Protein AF-A0A960CXG2-F1 (afdb_monomer)

Solvent-accessible surface area (backbone atoms only — not comparable to full-atom values): 5298 Å² total; per-residue (Å²): 124,94,73,61,53,52,24,39,37,68,43,85,90,79,70,53,66,51,73,48,43,56,77,92,48,61,66,68,48,49,54,52,45,53,51,26,51,50,32,56,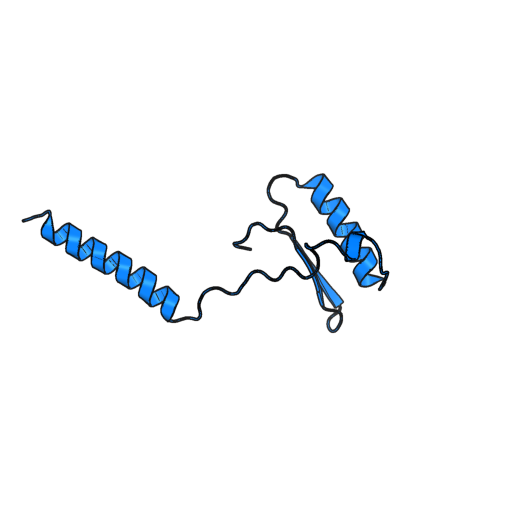74,69,72,45,91,44,77,66,57,69,38,84,37,49,67,54,71,77,78,77,72,72,64,83,62,57,54,58,50,52,55,54,48,52,57,48,52,50,55,52,52,56,60,65,74,75,112

Structure (mmCIF, N/CA/C/O backbone):
data_AF-A0A960CXG2-F1
#
_entry.id   AF-A0A960CXG2-F1
#
loop_
_atom_site.group_PDB
_atom_site.id
_atom_site.type_symbol
_atom_site.label_atom_id
_atom_site.label_alt_id
_atom_site.label_comp_id
_atom_site.label_asym_id
_atom_site.label_entity_id
_atom_site.label_seq_id
_atom_site.pdbx_PDB_ins_code
_atom_site.Cartn_x
_atom_site.Cartn_y
_atom_site.Cartn_z
_atom_site.occupancy
_atom_site.B_iso_or_equiv
_atom_site.auth_seq_id
_atom_site.auth_comp_id
_atom_site.auth_asym_id
_atom_site.auth_atom_id
_atom_site.pdbx_PDB_model_num
ATOM 1 N N . PRO A 1 1 ? 4.166 -4.011 -8.501 1.00 49.78 1 PRO A N 1
ATOM 2 C CA . PRO A 1 1 ? 3.898 -2.559 -8.329 1.00 49.78 1 PRO A CA 1
ATOM 3 C C . PRO A 1 1 ? 4.848 -1.729 -9.210 1.00 49.78 1 PRO A C 1
ATOM 5 O O . PRO A 1 1 ? 6.062 -1.860 -9.076 1.00 49.78 1 PRO A O 1
ATOM 8 N N . ARG A 1 2 ? 4.319 -0.987 -10.194 1.00 54.03 2 ARG A N 1
ATOM 9 C CA . ARG A 1 2 ? 5.131 -0.287 -11.218 1.00 54.03 2 ARG A CA 1
ATOM 10 C C . ARG A 1 2 ? 5.557 1.127 -10.791 1.00 54.03 2 ARG A C 1
ATOM 12 O O . ARG A 1 2 ? 6.394 1.742 -11.438 1.00 54.03 2 ARG A O 1
ATOM 19 N N . ASP A 1 3 ? 5.002 1.601 -9.689 1.00 53.47 3 ASP A N 1
ATOM 20 C CA . ASP A 1 3 ? 5.286 2.855 -8.994 1.00 53.47 3 ASP A CA 1
ATOM 21 C C . ASP A 1 3 ? 6.409 2.746 -7.957 1.00 53.47 3 ASP A C 1
ATOM 23 O O . ASP A 1 3 ? 6.786 3.770 -7.392 1.00 53.47 3 ASP A O 1
ATOM 27 N N . TRP A 1 4 ? 6.933 1.538 -7.688 1.00 50.78 4 TRP A N 1
ATOM 28 C CA . TRP A 1 4 ? 7.970 1.288 -6.667 1.00 50.78 4 TRP A CA 1
ATOM 29 C C . TRP A 1 4 ? 7.647 1.943 -5.313 1.00 50.78 4 TRP A C 1
ATOM 31 O O . TRP A 1 4 ? 8.537 2.231 -4.515 1.00 50.78 4 TRP A O 1
ATOM 41 N N . SER A 1 5 ? 6.362 2.212 -5.085 1.00 53.53 5 SER A N 1
ATOM 42 C CA . SER A 1 5 ? 5.887 3.012 -3.976 1.00 53.53 5 SER A CA 1
ATOM 43 C C . SER A 1 5 ? 5.535 2.059 -2.853 1.00 53.53 5 SER A C 1
ATOM 45 O O . SER A 1 5 ? 4.783 1.100 -3.031 1.00 53.53 5 SER A O 1
ATOM 47 N N . ALA A 1 6 ? 6.146 2.310 -1.702 1.00 57.78 6 ALA A N 1
ATOM 48 C CA . ALA A 1 6 ? 5.799 1.682 -0.445 1.00 57.78 6 ALA A CA 1
ATOM 49 C C . ALA A 1 6 ? 4.294 1.851 -0.201 1.00 57.78 6 ALA A C 1
ATOM 51 O O . ALA A 1 6 ? 3.812 2.981 -0.167 1.00 57.78 6 ALA A O 1
ATOM 52 N N . GLY A 1 7 ? 3.570 0.746 -0.043 1.00 66.12 7 GLY A N 1
ATOM 53 C CA . GLY A 1 7 ? 2.132 0.759 0.199 1.00 66.12 7 GLY A CA 1
ATOM 54 C C . GLY A 1 7 ? 1.761 -0.214 1.306 1.00 66.12 7 GLY A C 1
ATOM 55 O O . GLY A 1 7 ? 2.265 -1.337 1.333 1.00 66.12 7 GLY A O 1
ATOM 56 N N . VAL A 1 8 ? 0.902 0.225 2.226 1.00 68.81 8 VAL A N 1
ATOM 57 C CA . VAL A 1 8 ? 0.195 -0.656 3.166 1.00 68.81 8 VAL A CA 1
ATOM 58 C C . VAL A 1 8 ? -1.289 -0.504 2.891 1.00 68.81 8 VAL A C 1
ATOM 60 O O . VAL A 1 8 ? -1.827 0.597 2.985 1.00 68.81 8 VAL A O 1
ATOM 63 N N . ASN A 1 9 ? -1.956 -1.594 2.554 1.00 70.88 9 ASN A N 1
ATOM 64 C CA . ASN A 1 9 ? -3.386 -1.599 2.307 1.00 70.88 9 ASN A CA 1
ATOM 65 C C . ASN A 1 9 ? -4.041 -2.699 3.140 1.00 70.88 9 ASN A C 1
ATOM 67 O O . ASN A 1 9 ? -3.453 -3.758 3.347 1.00 70.88 9 ASN A O 1
ATOM 71 N N . LEU A 1 10 ? -5.239 -2.434 3.646 1.00 71.44 10 LEU A N 1
ATOM 72 C CA . LEU A 1 10 ? -6.047 -3.394 4.385 1.00 71.44 10 LEU A CA 1
ATOM 73 C C . LEU A 1 10 ? -7.466 -3.278 3.855 1.00 71.44 10 LEU A C 1
ATOM 75 O O . LEU A 1 10 ? -8.071 -2.214 3.965 1.00 71.44 10 LEU A O 1
ATOM 79 N N . ASP A 1 11 ? -7.997 -4.368 3.318 1.00 75.00 11 ASP A N 1
ATOM 80 C CA . ASP A 1 11 ? -9.412 -4.462 3.000 1.00 75.00 11 ASP A CA 1
ATOM 81 C C . ASP A 1 11 ? -10.185 -4.840 4.280 1.00 75.00 11 ASP A C 1
ATOM 83 O O . ASP A 1 11 ? -10.064 -5.970 4.764 1.00 75.00 11 ASP A O 1
ATOM 87 N N . PRO A 1 12 ? -10.986 -3.926 4.861 1.00 69.31 12 PRO A N 1
ATOM 88 C CA . PRO A 1 12 ? -11.718 -4.195 6.093 1.00 69.31 12 PRO A CA 1
ATOM 89 C C . PRO A 1 12 ? -12.891 -5.167 5.906 1.00 69.31 12 PRO A C 1
ATOM 91 O O . PRO A 1 12 ? -13.388 -5.689 6.904 1.00 69.31 12 PRO A O 1
ATOM 94 N N . ALA A 1 13 ? -13.355 -5.403 4.672 1.00 71.88 13 ALA A N 1
ATOM 95 C CA . ALA A 1 13 ? -14.451 -6.328 4.392 1.00 71.88 13 ALA A CA 1
ATOM 96 C C . ALA A 1 13 ? -13.968 -7.784 4.339 1.00 71.88 13 ALA A C 1
ATOM 98 O O . ALA A 1 13 ? -14.684 -8.683 4.778 1.00 71.88 13 ALA A O 1
ATOM 99 N N . THR A 1 14 ? -12.752 -8.015 3.836 1.00 75.25 14 THR A N 1
ATOM 100 C CA . THR A 1 14 ? -12.153 -9.357 3.726 1.00 75.25 14 THR A CA 1
ATOM 101 C C . THR A 1 14 ? -11.113 -9.656 4.807 1.00 75.25 14 THR A C 1
ATOM 103 O O . THR A 1 14 ? -10.797 -10.820 5.046 1.00 75.25 14 THR A O 1
ATOM 106 N N . GLY A 1 15 ? -10.582 -8.629 5.478 1.00 71.00 15 GLY A N 1
ATOM 107 C CA . GLY A 1 15 ? -9.492 -8.746 6.451 1.00 71.00 15 GLY A CA 1
ATOM 108 C C . GLY A 1 15 ? -8.119 -8.989 5.817 1.00 71.00 15 GLY A C 1
ATOM 109 O O . GLY A 1 15 ? -7.159 -9.274 6.534 1.00 71.00 15 GLY A O 1
ATOM 110 N N . LEU A 1 16 ? -8.010 -8.897 4.489 1.00 69.62 16 LEU A N 1
ATOM 111 C CA . LEU A 1 16 ? -6.763 -9.112 3.765 1.00 69.62 16 LEU A CA 1
ATOM 112 C C . LEU A 1 16 ? -5.939 -7.825 3.735 1.00 69.62 16 LEU A C 1
ATOM 114 O O . LEU A 1 16 ? -6.421 -6.773 3.318 1.00 69.62 16 LEU A O 1
ATOM 118 N N . GLY A 1 17 ? -4.686 -7.923 4.178 1.00 72.12 17 GLY A N 1
ATOM 119 C CA . GLY A 1 17 ? -3.727 -6.826 4.158 1.00 72.12 17 GLY A CA 1
ATOM 120 C C . GLY A 1 17 ? -2.540 -7.119 3.250 1.00 72.12 17 GLY A C 1
ATOM 121 O O . GLY A 1 17 ? -2.003 -8.226 3.263 1.00 72.12 17 GLY A O 1
ATOM 122 N N . GLU A 1 18 ? -2.103 -6.117 2.494 1.00 70.06 18 GLU A N 1
ATOM 123 C CA . GLU A 1 18 ? -0.872 -6.145 1.708 1.00 70.06 18 GLU A CA 1
ATOM 124 C C . GLU A 1 18 ? 0.085 -5.052 2.195 1.00 70.06 18 GLU A C 1
ATOM 126 O O . GLU A 1 18 ? -0.308 -3.915 2.450 1.00 70.06 18 GLU A O 1
ATOM 131 N N . ALA A 1 19 ? 1.358 -5.405 2.341 1.00 71.88 19 ALA A N 1
ATOM 132 C CA . ALA A 1 19 ? 2.434 -4.481 2.671 1.00 71.88 19 ALA A CA 1
ATOM 133 C C . ALA A 1 19 ? 3.618 -4.796 1.753 1.00 71.88 19 ALA A C 1
ATOM 135 O O . ALA A 1 19 ? 4.176 -5.893 1.809 1.00 71.88 1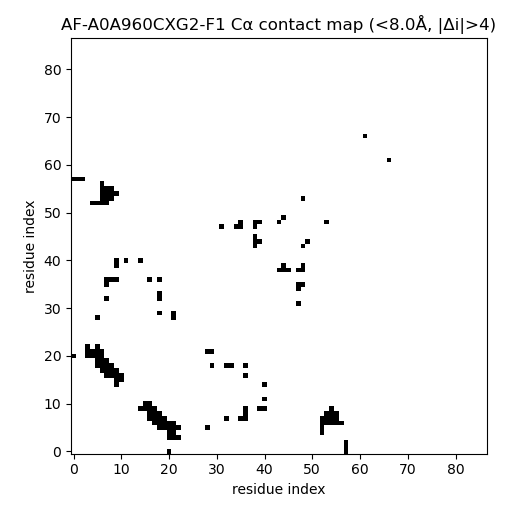9 ALA A O 1
ATOM 136 N N . GLY A 1 20 ? 3.981 -3.869 0.868 1.00 67.69 20 GLY A N 1
ATOM 137 C CA . GLY A 1 20 ? 4.984 -4.137 -0.162 1.00 67.69 20 GLY A CA 1
ATOM 138 C C . GLY A 1 20 ? 5.494 -2.890 -0.877 1.00 67.69 20 GLY A C 1
ATOM 139 O O . GLY A 1 20 ? 5.082 -1.770 -0.594 1.00 67.69 20 GLY A O 1
ATOM 140 N N . GLY A 1 21 ? 6.433 -3.085 -1.807 1.00 63.25 21 GLY A N 1
ATOM 141 C CA . GLY A 1 21 ? 7.012 -1.994 -2.605 1.00 63.25 21 GLY A CA 1
ATOM 142 C C . GLY A 1 21 ? 8.210 -1.275 -1.971 1.00 63.25 21 GLY A C 1
ATOM 143 O O . GLY A 1 21 ? 8.719 -0.331 -2.562 1.00 63.25 21 GLY A O 1
ATOM 144 N N . TYR A 1 22 ? 8.713 -1.721 -0.813 1.00 67.94 22 TYR A N 1
ATOM 145 C CA . TYR A 1 22 ? 9.859 -1.106 -0.120 1.00 67.94 22 TYR A CA 1
ATOM 146 C C . TYR A 1 22 ? 11.210 -1.450 -0.782 1.00 67.94 22 TYR A C 1
ATOM 148 O O . TYR A 1 22 ? 12.010 -2.221 -0.248 1.00 67.94 22 TYR A O 1
ATOM 156 N N . VAL A 1 23 ? 11.485 -0.913 -1.969 1.00 54.44 23 VAL A N 1
ATOM 157 C CA . VAL A 1 23 ? 12.732 -1.208 -2.692 1.00 54.44 23 VAL A CA 1
ATOM 158 C C . VAL A 1 23 ? 13.878 -0.334 -2.170 1.00 54.44 23 VAL A C 1
ATOM 160 O O . VAL A 1 23 ? 13.813 0.890 -2.199 1.00 54.44 23 VAL A O 1
ATOM 163 N N . GLY A 1 24 ? 14.931 -0.977 -1.651 1.00 56.53 24 GLY A N 1
ATOM 164 C CA . GLY A 1 24 ? 16.183 -0.331 -1.222 1.00 56.53 24 GLY A CA 1
ATOM 165 C C . GLY A 1 24 ? 16.305 0.042 0.267 1.00 56.53 24 GLY A C 1
ATOM 166 O O . GLY A 1 24 ? 17.403 0.372 0.695 1.00 56.53 24 GLY A O 1
ATOM 167 N N . HIS A 1 25 ? 15.238 -0.055 1.075 1.00 58.16 25 HIS A N 1
ATOM 168 C CA . HIS A 1 25 ? 15.229 0.306 2.514 1.00 58.16 25 HIS A CA 1
ATOM 169 C C . HIS A 1 25 ? 14.546 -0.776 3.385 1.00 58.16 25 HIS A C 1
ATOM 171 O O . HIS A 1 25 ? 13.677 -0.497 4.212 1.00 58.16 25 HIS A O 1
ATOM 177 N N . GLY A 1 26 ? 14.911 -2.043 3.160 1.00 61.69 26 GLY A N 1
ATOM 178 C CA . GLY A 1 26 ? 14.090 -3.215 3.497 1.00 61.69 26 GLY A CA 1
ATOM 179 C C . GLY A 1 26 ? 13.742 -3.443 4.975 1.00 61.69 26 GLY A C 1
ATOM 180 O O . GLY A 1 26 ? 12.652 -3.925 5.252 1.00 61.69 26 GLY A O 1
ATOM 181 N N . VAL A 1 27 ? 14.594 -3.093 5.942 1.00 73.00 27 VAL A N 1
ATOM 182 C CA . VAL A 1 27 ? 14.323 -3.398 7.368 1.00 73.00 27 VA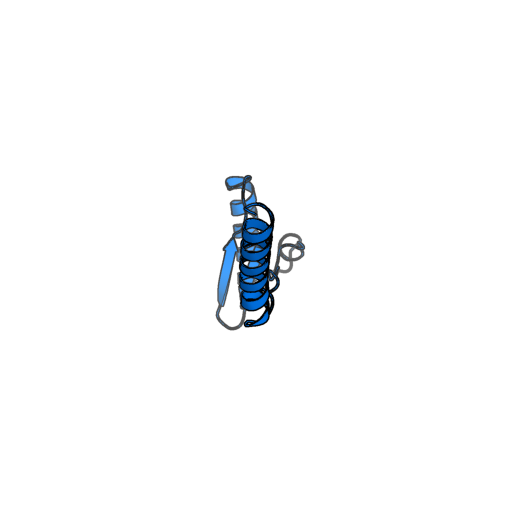L A CA 1
ATOM 183 C C . VAL A 1 27 ? 13.483 -2.329 8.064 1.00 73.00 27 VAL A C 1
ATOM 185 O O . VAL A 1 27 ? 12.469 -2.643 8.688 1.00 73.00 27 VAL A O 1
ATOM 188 N N . THR A 1 28 ? 13.854 -1.058 7.921 1.00 75.81 28 THR A N 1
ATOM 189 C CA . THR A 1 28 ? 13.134 0.051 8.562 1.00 75.81 28 THR A CA 1
ATOM 190 C C . THR A 1 28 ? 11.729 0.202 7.989 1.00 75.81 28 THR A C 1
ATOM 192 O O . THR A 1 28 ? 10.771 0.351 8.749 1.00 75.81 28 THR A O 1
ATOM 195 N N . ALA A 1 29 ? 11.591 0.101 6.664 1.00 70.06 29 ALA A N 1
ATOM 196 C CA . ALA A 1 29 ? 10.303 0.231 5.995 1.00 70.06 29 ALA A CA 1
ATOM 197 C C . ALA A 1 29 ? 9.359 -0.936 6.329 1.00 70.06 29 ALA A C 1
ATOM 199 O O . ALA A 1 29 ? 8.192 -0.698 6.622 1.00 70.06 29 ALA A O 1
ATOM 200 N N . THR A 1 30 ? 9.870 -2.171 6.398 1.00 72.62 30 THR A N 1
ATOM 201 C CA . THR A 1 30 ? 9.065 -3.345 6.786 1.00 72.62 30 THR A CA 1
ATOM 202 C C . THR A 1 30 ? 8.598 -3.268 8.243 1.00 72.62 30 THR A C 1
ATOM 204 O O . THR A 1 30 ? 7.441 -3.566 8.528 1.00 72.62 30 THR A O 1
ATOM 207 N N . ASN A 1 31 ? 9.447 -2.819 9.177 1.00 81.50 31 ASN A N 1
ATOM 208 C CA . ASN A 1 31 ? 9.039 -2.627 10.577 1.00 8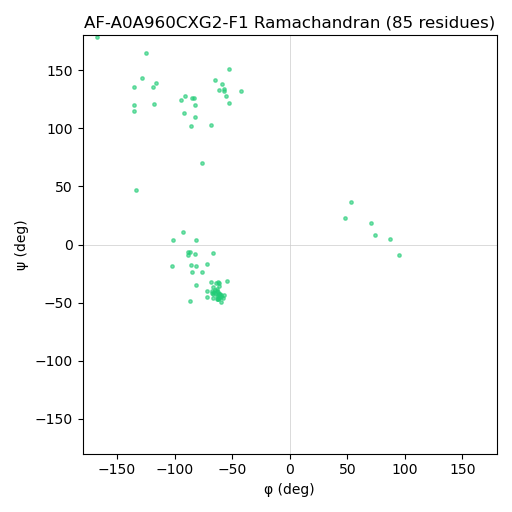1.50 31 ASN A CA 1
ATOM 209 C C . ASN A 1 31 ? 7.951 -1.550 10.715 1.00 81.50 31 ASN A C 1
ATOM 211 O O . ASN A 1 31 ? 6.969 -1.743 11.431 1.00 81.50 31 ASN A O 1
ATOM 215 N N . LEU A 1 32 ? 8.113 -0.421 10.024 1.00 81.81 32 LEU A N 1
ATOM 216 C CA . LEU A 1 32 ? 7.129 0.657 10.044 1.00 81.81 32 LEU A CA 1
ATOM 217 C C . LEU A 1 32 ? 5.802 0.204 9.407 1.00 81.81 32 LEU A C 1
ATOM 219 O O . LEU A 1 32 ? 4.745 0.414 9.995 1.00 81.81 32 LEU A O 1
ATOM 223 N N . ALA A 1 33 ? 5.862 -0.525 8.291 1.00 78.31 33 ALA A N 1
ATOM 224 C CA . ALA A 1 33 ? 4.698 -1.114 7.639 1.00 78.31 33 ALA A CA 1
ATOM 225 C C . ALA A 1 33 ? 3.951 -2.124 8.521 1.00 78.31 33 ALA A C 1
ATOM 227 O O . ALA A 1 33 ? 2.726 -2.089 8.587 1.00 78.31 33 ALA A O 1
ATOM 228 N N . GLY A 1 34 ? 4.671 -2.991 9.241 1.00 78.38 34 GLY A N 1
ATOM 229 C CA . GLY A 1 34 ? 4.066 -3.949 10.168 1.00 78.38 34 GLY A CA 1
ATOM 230 C C . GLY A 1 34 ? 3.327 -3.270 11.324 1.00 78.38 34 GLY A C 1
ATOM 231 O O . GLY A 1 34 ? 2.236 -3.701 11.705 1.00 78.38 34 GLY A O 1
ATOM 232 N N . ARG A 1 35 ? 3.874 -2.164 11.848 1.00 83.56 35 ARG A N 1
ATOM 233 C CA . ARG A 1 35 ? 3.205 -1.342 12.872 1.00 83.56 35 ARG A CA 1
ATOM 234 C C . ARG A 1 35 ? 1.956 -0.666 12.316 1.00 83.56 35 ARG A C 1
ATOM 236 O O . ARG A 1 35 ? 0.902 -0.765 12.934 1.00 83.56 35 ARG A O 1
ATOM 243 N N . THR A 1 36 ? 2.050 -0.072 11.127 1.00 82.12 36 THR A N 1
ATOM 244 C CA . THR A 1 36 ? 0.896 0.513 10.433 1.00 82.12 36 THR A CA 1
ATOM 245 C C . THR A 1 36 ? -0.199 -0.527 10.187 1.00 82.12 36 THR A C 1
ATOM 247 O O . THR A 1 36 ? -1.355 -0.271 10.502 1.00 82.12 36 THR A O 1
ATOM 250 N N . LEU A 1 37 ? 0.145 -1.723 9.694 1.00 79.81 37 LEU A N 1
ATOM 251 C CA 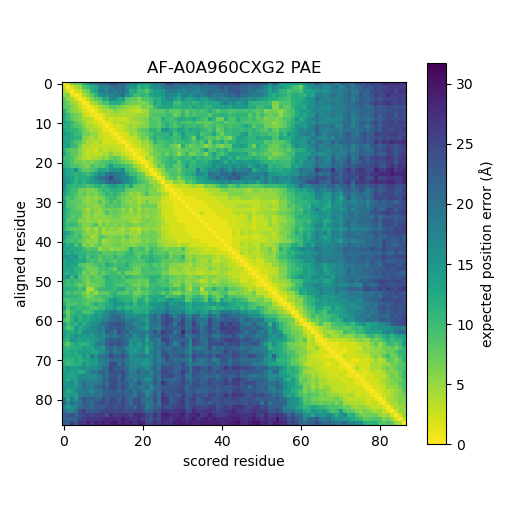. LEU A 1 37 ? -0.823 -2.795 9.450 1.00 79.81 37 LEU A CA 1
ATOM 252 C C . LEU A 1 37 ? -1.490 -3.269 10.748 1.00 79.81 37 LEU A C 1
ATOM 254 O O . LEU A 1 37 ? -2.696 -3.492 10.773 1.00 79.81 37 LEU A O 1
ATOM 258 N N . THR A 1 38 ? -0.726 -3.375 11.835 1.00 83.50 38 THR A N 1
ATOM 259 C CA . THR A 1 38 ? -1.263 -3.729 13.156 1.00 83.50 38 THR A CA 1
ATOM 260 C C . THR A 1 38 ? -2.279 -2.692 13.636 1.00 83.50 38 THR A C 1
ATOM 262 O O . THR A 1 38 ? -3.360 -3.062 14.093 1.00 83.50 38 THR A O 1
ATOM 265 N N . ASP A 1 39 ? -1.972 -1.400 13.500 1.00 83.31 39 ASP A N 1
ATOM 266 C CA . ASP A 1 39 ? -2.896 -0.329 13.877 1.00 83.31 39 ASP A CA 1
ATOM 267 C C . ASP A 1 39 ? -4.158 -0.325 13.002 1.00 83.31 39 ASP A C 1
ATOM 269 O O . ASP A 1 39 ? -5.260 -0.179 13.532 1.00 83.31 39 ASP A O 1
ATOM 273 N N . LEU A 1 40 ? -4.026 -0.583 11.696 1.00 79.12 40 LEU A N 1
ATOM 274 C CA . LEU A 1 40 ? -5.165 -0.727 10.783 1.00 79.12 40 LEU A CA 1
ATOM 275 C C . LEU A 1 40 ? -6.063 -1.914 11.167 1.00 79.12 40 LEU A C 1
ATOM 277 O O . LEU A 1 40 ? -7.280 -1.752 11.268 1.00 79.12 40 LEU A O 1
ATOM 281 N N . VAL A 1 41 ? -5.479 -3.085 11.451 1.00 79.81 41 VAL A N 1
ATOM 282 C CA . VAL A 1 41 ? -6.217 -4.289 11.879 1.00 79.81 41 VAL A CA 1
ATOM 283 C C . VAL A 1 41 ? -6.946 -4.049 13.202 1.00 79.81 41 VAL A C 1
ATOM 285 O O . VAL A 1 41 ? -8.098 -4.448 13.367 1.00 79.81 41 VAL A O 1
ATOM 288 N N . LEU A 1 42 ? -6.302 -3.352 14.140 1.00 84.62 42 LEU A N 1
ATOM 289 C CA . LEU A 1 42 ? -6.878 -3.013 15.442 1.00 84.62 42 LEU A CA 1
ATOM 290 C C . LEU A 1 42 ? -7.801 -1.782 15.401 1.00 84.62 42 LEU A C 1
ATOM 292 O O . LEU A 1 42 ? -8.287 -1.367 16.454 1.00 84.62 42 LEU A O 1
ATOM 296 N N . LYS A 1 43 ? -8.056 -1.206 14.215 1.00 78.44 43 LYS A N 1
ATOM 297 C CA . LYS A 1 43 ? -8.880 -0.002 14.000 1.00 78.44 43 LYS A CA 1
ATOM 298 C C . LYS A 1 43 ? -8.436 1.191 14.856 1.00 78.44 43 LYS A C 1
ATOM 300 O O . LYS A 1 43 ? -9.259 1.965 15.346 1.00 78.44 43 LYS A O 1
ATOM 305 N N . ARG A 1 44 ? -7.127 1.333 15.061 1.00 80.31 44 ARG A N 1
ATOM 306 C CA . ARG A 1 44 ? -6.525 2.439 15.808 1.00 80.31 44 ARG A CA 1
ATOM 307 C C . ARG A 1 44 ? -6.192 3.571 14.850 1.00 80.31 44 ARG A C 1
ATOM 309 O O . ARG A 1 44 ? -5.507 3.361 13.859 1.00 80.31 44 ARG A O 1
ATOM 316 N N . SER A 1 45 ? -6.647 4.777 15.175 1.00 76.06 45 SER A N 1
ATOM 317 C CA . SER A 1 45 ? -6.252 5.988 14.456 1.00 76.06 45 SER A CA 1
ATOM 318 C C . SER A 1 45 ? -4.945 6.510 15.046 1.00 76.06 45 SER A C 1
ATOM 320 O O . SER A 1 45 ? -4.948 7.118 16.116 1.00 76.06 45 SER A O 1
ATOM 322 N N . THR A 1 46 ? -3.829 6.256 14.369 1.00 81.69 46 THR A N 1
ATOM 323 C CA . THR A 1 46 ? -2.488 6.717 14.767 1.00 81.69 46 THR A CA 1
ATOM 324 C C . THR A 1 46 ? -1.828 7.511 13.643 1.00 81.69 46 THR A C 1
ATOM 326 O O . THR A 1 46 ? -2.240 7.429 12.482 1.00 81.69 46 THR A O 1
ATOM 329 N N . GLU A 1 47 ? -0.763 8.252 13.957 1.00 77.44 47 GLU A N 1
ATOM 330 C CA . GLU A 1 47 ? 0.043 8.958 12.947 1.00 77.44 47 GLU A CA 1
ATOM 331 C C . GLU A 1 47 ? 0.540 8.009 11.845 1.00 77.44 47 GLU A C 1
ATOM 333 O O . GLU A 1 47 ? 0.621 8.394 10.683 1.00 77.44 47 GLU A O 1
ATOM 338 N N . LEU A 1 48 ? 0.778 6.737 12.184 1.00 76.06 48 LEU A N 1
ATOM 339 C CA . LEU A 1 48 ? 1.208 5.699 11.248 1.00 76.06 48 LEU A CA 1
ATOM 340 C C . LEU A 1 48 ? 0.127 5.308 10.236 1.00 76.06 48 LEU A C 1
ATOM 342 O O . LEU A 1 48 ? 0.461 4.948 9.106 1.00 76.06 48 LEU A O 1
ATOM 346 N N . THR A 1 49 ? -1.146 5.374 10.633 1.00 74.06 49 THR A N 1
ATOM 347 C CA . THR A 1 49 ? -2.301 5.121 9.755 1.00 74.06 49 THR A CA 1
ATOM 348 C C . THR A 1 49 ? -2.679 6.327 8.895 1.00 74.06 49 THR A C 1
ATOM 350 O O . THR A 1 49 ? -3.337 6.158 7.875 1.00 74.06 49 THR A O 1
ATOM 353 N N . ALA A 1 50 ? -2.228 7.530 9.273 1.00 76.06 50 ALA A N 1
ATOM 354 C CA . ALA A 1 50 ? -2.442 8.771 8.525 1.00 76.06 50 ALA A CA 1
ATOM 355 C C . ALA A 1 50 ? -1.371 9.028 7.448 1.00 76.06 50 ALA A C 1
ATOM 357 O O . ALA A 1 50 ? -1.476 9.984 6.678 1.00 76.06 50 ALA A O 1
ATOM 358 N N . LEU A 1 51 ? -0.323 8.200 7.396 1.00 77.38 51 LEU A N 1
ATOM 359 C CA . LEU A 1 51 ? 0.751 8.344 6.421 1.00 77.38 51 LEU A CA 1
ATOM 360 C C . LEU A 1 51 ? 0.232 8.122 4.984 1.00 77.38 51 LEU A C 1
ATOM 362 O O . LEU A 1 51 ? -0.535 7.190 4.744 1.00 77.38 51 LEU A O 1
ATOM 366 N N . PRO A 1 52 ? 0.715 8.901 3.995 1.00 67.69 52 PRO A N 1
ATOM 367 C CA . PRO A 1 52 ? 0.204 8.900 2.615 1.00 67.69 52 PRO A CA 1
ATOM 368 C C . PRO A 1 52 ? 0.451 7.594 1.841 1.00 67.69 52 PRO A C 1
ATOM 370 O O . PRO A 1 52 ? -0.038 7.423 0.728 1.00 67.69 52 PRO A O 1
ATOM 373 N N . TRP A 1 53 ? 1.221 6.675 2.420 1.00 69.38 53 TRP A N 1
ATOM 374 C CA . TRP A 1 53 ? 1.459 5.334 1.896 1.00 69.38 53 TRP A CA 1
ATOM 375 C C . TRP A 1 53 ? 0.346 4.323 2.243 1.00 69.38 53 TRP A C 1
ATOM 377 O O . TRP A 1 53 ? 0.360 3.195 1.748 1.00 69.38 53 TRP A O 1
ATOM 387 N N . VAL A 1 54 ? -0.612 4.700 3.104 1.00 67.56 54 VAL A N 1
ATOM 388 C CA . VAL A 1 54 ? -1.737 3.852 3.508 1.00 67.56 54 VAL A CA 1
ATOM 389 C C . VAL A 1 54 ? -2.827 3.971 2.452 1.00 67.56 54 VAL A C 1
ATOM 391 O O . VAL A 1 54 ? -3.236 5.077 2.110 1.00 67.56 54 VAL A O 1
ATOM 394 N N . GLY A 1 55 ? -3.288 2.840 1.916 1.00 63.69 55 GLY A N 1
ATOM 395 C CA . GLY A 1 55 ? -4.296 2.814 0.851 1.00 63.69 55 GLY A CA 1
ATOM 396 C C . GLY A 1 55 ? -3.776 3.309 -0.504 1.00 63.69 55 GLY A C 1
ATOM 397 O O . GLY A 1 55 ? -4.567 3.678 -1.374 1.00 63.69 55 GLY A O 1
ATOM 398 N N . HIS A 1 56 ? -2.452 3.342 -0.700 1.00 67.44 56 HIS A N 1
ATOM 399 C CA . HIS A 1 56 ? -1.876 3.699 -1.990 1.00 67.44 56 HIS A CA 1
ATOM 400 C C . HIS A 1 56 ? -2.180 2.613 -3.026 1.00 67.44 56 HIS A C 1
ATOM 402 O O . HIS A 1 56 ? -1.541 1.563 -3.067 1.00 67.44 56 HIS A O 1
ATOM 408 N N . HIS A 1 57 ? -3.153 2.888 -3.888 1.00 59.16 57 HIS A N 1
ATOM 409 C CA . HIS A 1 57 ? -3.434 2.066 -5.051 1.00 59.16 57 HIS A CA 1
ATOM 410 C C . HIS A 1 57 ? -2.655 2.588 -6.256 1.00 59.16 57 HIS A C 1
ATOM 412 O O . HIS A 1 57 ? -2.943 3.665 -6.785 1.00 59.16 57 HIS A O 1
ATOM 418 N N . SER A 1 58 ? -1.692 1.789 -6.718 1.00 56.75 58 SER A N 1
ATOM 419 C CA . SER A 1 58 ? -1.045 2.006 -8.010 1.00 56.75 58 SER A CA 1
ATOM 420 C C . SER A 1 58 ? -2.108 2.063 -9.103 1.00 56.75 58 SER A C 1
ATOM 422 O O . SER A 1 58 ? -2.946 1.160 -9.197 1.00 56.75 58 SER A O 1
ATOM 424 N N . LYS A 1 59 ? -2.101 3.110 -9.936 1.00 57.38 59 LYS A N 1
ATOM 425 C CA . LYS A 1 59 ? -3.063 3.218 -11.041 1.00 57.38 59 LYS A CA 1
ATOM 426 C C . LYS A 1 59 ? -2.951 1.993 -11.949 1.00 57.38 59 LYS A C 1
ATOM 428 O O . LYS A 1 59 ? -1.855 1.615 -12.367 1.00 57.38 59 LYS A O 1
ATOM 433 N N . THR A 1 60 ? -4.094 1.394 -12.278 1.00 60.06 60 THR A N 1
ATOM 434 C CA . THR A 1 60 ? -4.167 0.318 -13.267 1.00 60.06 60 THR 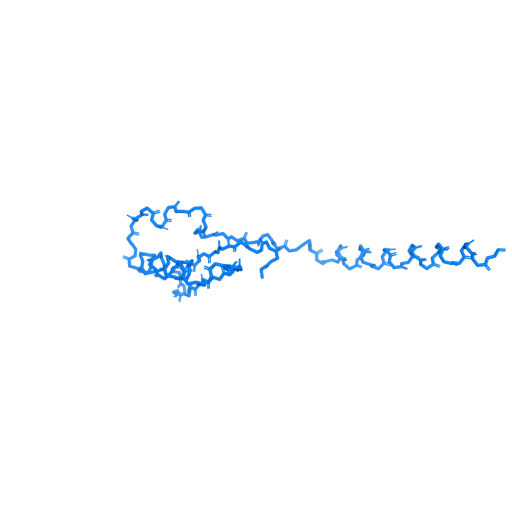A CA 1
ATOM 435 C C . THR A 1 60 ? -3.637 0.831 -14.605 1.00 60.06 60 THR A C 1
ATOM 437 O O . THR A 1 60 ? -3.899 1.968 -14.998 1.00 60.06 60 THR A O 1
ATOM 440 N N . TRP A 1 61 ? -2.852 -0.007 -15.278 1.00 59.84 61 TRP A N 1
ATOM 441 C CA . TRP A 1 61 ? -2.319 0.254 -16.614 1.00 59.84 61 TRP A CA 1
ATOM 442 C C . TRP A 1 61 ? -3.455 0.637 -17.580 1.00 59.84 61 TRP A C 1
ATOM 444 O O . TRP A 1 61 ? -4.586 0.190 -17.384 1.00 59.84 61 TRP A O 1
ATOM 454 N N . GLU A 1 62 ? -3.167 1.447 -18.608 1.00 61.66 62 GLU A N 1
ATOM 455 C CA . GLU A 1 62 ? -4.137 1.810 -19.655 1.00 61.66 62 GLU A CA 1
ATOM 456 C C . GLU A 1 62 ? -4.952 0.582 -20.097 1.00 61.66 62 GLU A C 1
ATOM 458 O O . GLU A 1 62 ? -4.357 -0.476 -20.343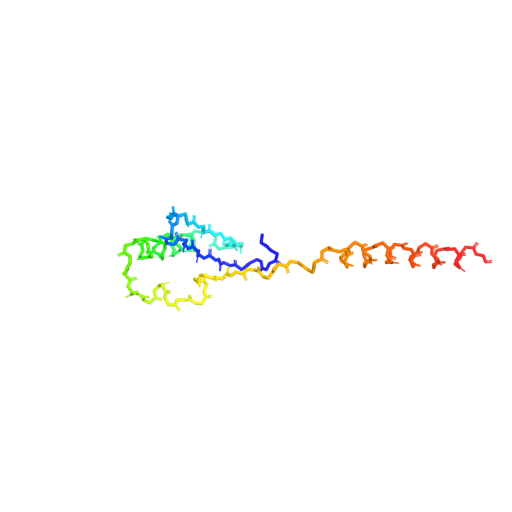 1.00 61.66 62 GLU A O 1
ATOM 463 N N . PRO A 1 63 ? -6.291 0.691 -20.192 1.00 71.31 63 PRO A N 1
ATOM 464 C CA . PRO A 1 63 ? -7.138 -0.452 -20.492 1.00 71.31 63 PRO A CA 1
ATOM 465 C C . PRO A 1 63 ? -6.718 -1.097 -21.817 1.00 71.31 63 PRO A C 1
ATOM 467 O O . PRO A 1 63 ? -6.481 -0.423 -22.827 1.00 71.31 63 PRO A O 1
ATOM 470 N N . GLU A 1 64 ? -6.615 -2.424 -21.828 1.00 67.12 64 GLU A N 1
ATOM 471 C CA . GLU A 1 64 ? -6.467 -3.164 -23.080 1.00 67.12 64 GLU A CA 1
ATOM 472 C C . GLU A 1 64 ? -7.714 -2.906 -23.944 1.00 67.12 64 GLU A C 1
ATOM 474 O O . GLU A 1 64 ? -8.824 -2.943 -23.410 1.00 67.12 64 GLU A O 1
ATOM 479 N N . PRO A 1 65 ? -7.572 -2.584 -25.248 1.00 75.25 65 PRO A N 1
ATOM 480 C CA . PRO A 1 65 ? -6.450 -2.906 -26.143 1.00 75.25 65 PRO A CA 1
ATOM 481 C C . PRO A 1 65 ? -5.438 -1.773 -26.429 1.00 75.25 65 PRO A C 1
ATOM 483 O O . PRO A 1 65 ? -4.517 -1.983 -27.222 1.00 75.25 65 PRO A O 1
ATOM 486 N N . LEU A 1 66 ? -5.558 -0.587 -25.817 1.00 77.31 66 LEU A N 1
ATOM 487 C CA . LEU A 1 66 ? -4.732 0.590 -26.163 1.00 77.31 66 LEU A CA 1
ATOM 488 C C . LEU A 1 66 ? -3.235 0.344 -25.962 1.00 77.31 66 LEU A C 1
ATOM 490 O O . LEU A 1 66 ? -2.411 0.633 -26.829 1.00 77.31 66 LEU A O 1
ATOM 494 N N . ARG A 1 67 ? -2.897 -0.304 -24.852 1.00 76.62 67 ARG A N 1
ATOM 495 C CA . ARG A 1 67 ? -1.538 -0.732 -24.534 1.00 76.62 67 ARG A CA 1
ATOM 496 C C . ARG A 1 67 ? -0.926 -1.643 -25.605 1.00 76.62 67 ARG A C 1
ATOM 498 O O . ARG A 1 67 ? 0.237 -1.485 -25.974 1.00 76.62 67 ARG A O 1
ATOM 505 N N . TRP A 1 68 ? -1.701 -2.610 -26.102 1.00 80.94 68 TRP A N 1
ATOM 506 C CA . TRP A 1 68 ? -1.260 -3.537 -27.149 1.00 80.94 68 TRP A CA 1
ATOM 507 C C . TRP A 1 68 ? -1.052 -2.810 -28.480 1.00 80.94 68 TRP A C 1
ATOM 509 O O . TRP A 1 68 ? -0.046 -3.041 -29.154 1.00 80.94 68 TRP A O 1
ATOM 519 N N . LEU A 1 69 ? -1.959 -1.888 -28.820 1.00 82.81 69 LEU A N 1
ATOM 520 C CA . LEU A 1 69 ? -1.848 -1.048 -30.011 1.00 82.81 69 LEU A CA 1
ATOM 521 C C . LEU A 1 69 ? -0.598 -0.164 -29.969 1.00 82.81 69 LEU A C 1
ATOM 523 O O . LEU A 1 69 ? 0.115 -0.098 -30.967 1.00 82.81 69 LEU A O 1
ATOM 527 N N . GLY A 1 70 ? -0.284 0.444 -28.822 1.00 81.44 70 GLY A N 1
ATOM 528 C CA . GLY A 1 70 ? 0.918 1.265 -28.656 1.00 81.44 70 GLY A CA 1
ATOM 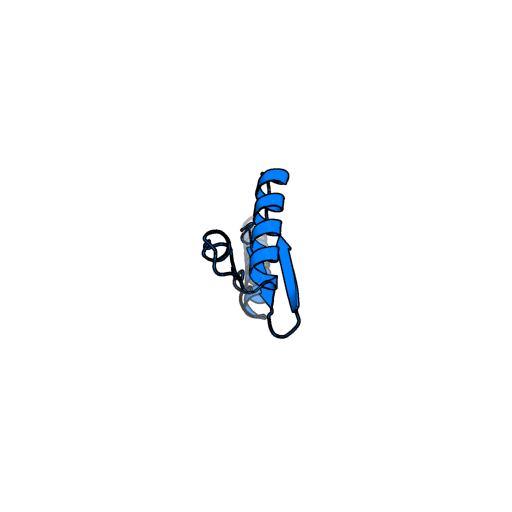529 C C . GLY A 1 70 ? 2.207 0.479 -28.909 1.00 81.44 70 GLY A C 1
ATOM 530 O O . GLY A 1 70 ? 3.036 0.883 -29.724 1.00 81.44 70 GLY A O 1
ATOM 531 N N . VAL A 1 71 ? 2.348 -0.698 -28.287 1.00 82.06 71 VAL A N 1
ATOM 532 C CA . VAL A 1 71 ? 3.527 -1.564 -28.475 1.00 82.06 71 VAL A CA 1
ATOM 533 C C . VAL A 1 71 ? 3.638 -2.042 -29.925 1.00 82.06 71 VAL A C 1
ATOM 535 O O . VAL A 1 71 ? 4.705 -1.953 -30.535 1.00 82.06 71 VAL A O 1
ATOM 538 N N . ARG A 1 72 ? 2.536 -2.526 -30.512 1.00 81.56 72 ARG A N 1
ATOM 539 C CA . ARG A 1 72 ? 2.518 -3.033 -31.893 1.00 81.56 72 ARG A CA 1
ATOM 540 C C . ARG A 1 72 ? 2.775 -1.923 -32.915 1.00 81.56 72 ARG A C 1
ATOM 542 O O . ARG A 1 72 ? 3.456 -2.168 -33.912 1.00 81.56 72 ARG A O 1
ATOM 549 N N . GLY A 1 73 ? 2.271 -0.717 -32.659 1.00 84.00 73 GLY A N 1
ATOM 550 C CA . GLY A 1 73 ? 2.526 0.475 -33.462 1.00 84.00 73 GLY A CA 1
ATOM 551 C C . GLY A 1 73 ? 4.004 0.852 -33.457 1.00 84.00 73 GLY A C 1
ATOM 552 O O . GLY A 1 73 ? 4.589 1.013 -34.525 1.00 84.00 73 GLY A O 1
ATOM 553 N N . MET A 1 74 ? 4.637 0.876 -32.281 1.00 81.06 74 MET A N 1
ATOM 554 C CA . MET A 1 74 ? 6.061 1.195 -32.147 1.00 81.06 74 MET A CA 1
ATOM 555 C C . MET A 1 74 ? 6.945 0.187 -32.896 1.00 81.06 74 MET A C 1
ATOM 557 O O . MET A 1 74 ? 7.795 0.582 -33.690 1.00 81.06 74 MET A O 1
ATOM 561 N N . TYR A 1 75 ? 6.685 -1.118 -32.747 1.00 82.12 75 TYR A N 1
ATOM 562 C CA . TYR A 1 75 ? 7.390 -2.152 -33.520 1.00 82.12 75 TYR A CA 1
ATOM 563 C C . TYR A 1 75 ? 7.177 -2.029 -35.033 1.00 82.12 75 TYR A C 1
ATOM 565 O O . TYR A 1 75 ? 8.085 -2.326 -35.808 1.00 82.12 75 TYR A O 1
ATOM 573 N N . SER A 1 76 ? 5.985 -1.617 -35.468 1.00 79.69 76 SER A N 1
ATOM 574 C CA . SER A 1 76 ? 5.689 -1.440 -36.893 1.00 79.69 76 SER A CA 1
ATOM 575 C C . SER A 1 76 ? 6.415 -0.220 -37.462 1.00 79.69 76 SER A C 1
ATOM 577 O O . SER A 1 76 ? 6.977 -0.314 -38.547 1.00 79.69 76 SER A O 1
ATOM 579 N N . ALA A 1 77 ? 6.479 0.883 -36.709 1.00 79.19 77 ALA A N 1
ATOM 580 C CA . ALA A 1 77 ? 7.237 2.075 -37.082 1.00 79.19 77 ALA A CA 1
ATOM 581 C C . ALA A 1 77 ? 8.738 1.778 -37.202 1.00 79.19 77 ALA A C 1
ATOM 583 O O . ALA A 1 77 ? 9.348 2.150 -38.201 1.00 79.19 77 ALA A O 1
ATOM 584 N N . TYR A 1 78 ? 9.309 1.026 -36.253 1.00 75.75 78 TYR A N 1
ATOM 585 C CA . TYR A 1 78 ? 10.702 0.580 -36.346 1.00 75.75 78 TYR A CA 1
ATOM 586 C C . TYR A 1 78 ? 10.958 -0.275 -37.591 1.00 75.75 78 TYR A C 1
ATOM 588 O O . TYR A 1 78 ? 11.927 -0.033 -38.295 1.00 75.75 78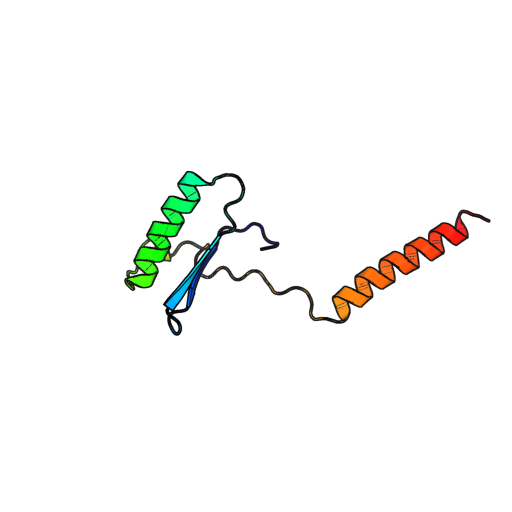 TYR A O 1
ATOM 596 N N . LYS A 1 79 ? 10.069 -1.221 -37.924 1.00 74.25 79 LYS A N 1
ATOM 597 C CA . LYS A 1 79 ? 10.206 -2.033 -39.150 1.00 74.25 79 LYS A CA 1
ATOM 598 C C . LYS A 1 79 ? 10.107 -1.219 -40.439 1.00 74.25 79 LYS A C 1
ATOM 600 O O . LYS A 1 79 ? 10.704 -1.595 -41.443 1.00 74.25 79 LYS A O 1
ATOM 605 N N . VAL A 1 80 ? 9.309 -0.155 -40.438 1.00 77.81 80 VAL A N 1
ATOM 606 C CA . VAL A 1 80 ? 9.191 0.751 -41.586 1.00 77.81 80 VAL A CA 1
ATOM 607 C C . VAL A 1 80 ? 10.463 1.585 -41.723 1.00 77.81 80 VAL A C 1
ATOM 609 O O . VAL A 1 80 ? 10.999 1.663 -42.822 1.00 77.81 80 VAL A O 1
ATOM 612 N N . ALA A 1 81 ? 10.981 2.131 -40.621 1.00 71.81 81 ALA A N 1
ATOM 613 C CA . ALA A 1 81 ? 12.236 2.881 -40.609 1.00 71.81 81 ALA A CA 1
ATOM 614 C C . ALA A 1 81 ? 13.427 2.025 -41.078 1.00 71.81 81 ALA A C 1
ATOM 616 O O . ALA A 1 81 ? 14.158 2.440 -41.970 1.00 71.81 81 ALA A O 1
ATOM 617 N N . ASP A 1 82 ? 13.535 0.789 -40.587 1.00 67.12 82 ASP A N 1
ATOM 618 C CA . ASP A 1 82 ? 14.591 -0.163 -40.966 1.00 67.12 82 ASP A CA 1
ATOM 619 C C . ASP A 1 82 ? 14.541 -0.520 -42.468 1.00 67.12 82 ASP A C 1
ATOM 621 O O . ASP A 1 82 ? 15.558 -0.706 -43.131 1.00 67.12 82 ASP A O 1
ATOM 625 N N . ARG A 1 83 ? 13.338 -0.536 -43.061 1.00 68.12 83 ARG A N 1
ATOM 626 C CA . ARG A 1 83 ? 13.154 -0.732 -44.508 1.00 68.12 83 ARG A CA 1
ATOM 627 C C . ARG A 1 83 ? 13.487 0.514 -45.340 1.00 68.12 83 ARG A C 1
ATOM 629 O O . ARG A 1 83 ? 13.780 0.362 -46.522 1.00 68.12 83 ARG A O 1
ATOM 636 N N . HIS A 1 84 ? 13.435 1.708 -44.755 1.00 64.06 84 HIS A N 1
ATOM 637 C CA . HIS A 1 84 ? 13.815 2.958 -45.419 1.00 64.06 84 HIS A CA 1
ATOM 638 C C . HIS A 1 84 ? 15.323 3.245 -45.356 1.00 64.06 84 HIS A C 1
ATOM 640 O O . HIS A 1 84 ? 15.812 3.962 -46.219 1.00 64.06 84 HIS A O 1
ATOM 646 N N . GLU A 1 85 ? 16.057 2.688 -44.387 1.00 57.53 85 GLU A N 1
ATOM 647 C CA . GLU A 1 85 ? 17.524 2.820 -44.285 1.00 57.53 85 GLU A CA 1
ATOM 648 C C . GLU A 1 85 ? 18.294 1.769 -45.110 1.00 57.53 85 GLU A C 1
ATOM 650 O O . GLU A 1 85 ? 19.474 1.953 -45.400 1.00 57.53 85 GLU A O 1
ATOM 655 N N . ALA A 1 86 ? 17.637 0.676 -45.515 1.00 58.62 86 ALA A N 1
ATOM 656 C CA . ALA A 1 86 ? 18.240 -0.422 -46.278 1.00 58.62 86 ALA A CA 1
ATOM 657 C C . ALA A 1 86 ? 18.117 -0.298 -47.817 1.00 58.62 86 ALA A C 1
ATOM 659 O O . ALA A 1 86 ? 18.377 -1.280 -48.520 1.00 58.62 86 ALA A O 1
ATOM 660 N N . GLY A 1 87 ? 17.697 0.858 -48.345 1.00 46.41 87 GLY A N 1
ATOM 661 C CA . GLY A 1 87 ? 17.581 1.145 -49.784 1.00 46.41 87 GLY A CA 1
ATOM 662 C C . GLY A 1 87 ? 18.296 2.429 -50.164 1.00 46.41 87 GLY A C 1
ATOM 663 O O . GLY A 1 87 ? 18.883 2.448 -51.268 1.00 46.41 87 GLY A O 1
#

Mean predicted aligned error: 13.3 Å

Sequence (87 aa):
PRDWSAGVNLDPATGLGEAGGYVGHGVTATNLAGRTLTDLVLKRSTELTALPWVGHHSKTWEPEPLRWLGVRGMYSAYKVADRHEAG

Nearest PDB structures (foldseek):
  7kal-assembly1_F  TM=3.467E-01  e=9.916E+00  Thermomyces lanuginosus

Foldseek 3Di:
DVVLAFAWEADPVVRDIDTDSPPPNPPVSVVLSVVLSVCVSVVHDDPSVVDPRYPDDDDDDDDPPVVVCVVVVVVVVVVVVVVVVVD

Radius of gyration: 20.89 Å; Cα contacts (8 Å, |Δi|>4): 79; chains: 1; bounding box: 33×18×66 Å

Secondary structure (DSSP, 8-state):
-TT---EEEE-TTT--EEEE---S-HHHHHHHHHHHHHHHHTT---TTTSSTTBT--PPPPS-TTHHHHHHHHHHHHHHHHHHHH--

pLDDT: mean 70.94, std 9.51, range [46.41, 84.62]